Protein AF-A0A962QIY9-F1 (afdb_monomer_lite)

Structure (mmCIF, N/CA/C/O backbone):
data_AF-A0A962QIY9-F1
#
_entry.id   AF-A0A962QIY9-F1
#
loop_
_atom_site.group_PDB
_atom_site.id
_atom_site.type_symbol
_atom_site.label_atom_id
_atom_site.label_alt_id
_atom_site.label_comp_id
_atom_site.label_asym_id
_atom_site.label_entity_id
_atom_site.label_seq_id
_atom_site.pdbx_PDB_ins_code
_atom_site.Cartn_x
_atom_site.Cartn_y
_atom_site.Cartn_z
_atom_site.occupancy
_atom_site.B_iso_or_equiv
_atom_site.auth_seq_id
_atom_site.auth_comp_id
_atom_site.auth_asym_id
_atom_site.auth_atom_id
_atom_site.pdbx_PDB_model_num
ATOM 1 N N . MET A 1 1 ? 20.733 13.913 -6.202 1.00 41.06 1 MET A N 1
ATOM 2 C CA . MET A 1 1 ? 19.769 13.528 -5.147 1.00 41.06 1 MET A CA 1
ATOM 3 C C . MET A 1 1 ? 18.477 14.303 -5.373 1.00 41.06 1 MET A C 1
ATOM 5 O O . MET A 1 1 ? 18.206 15.268 -4.667 1.00 41.06 1 MET A O 1
ATOM 9 N N . GLU A 1 2 ? 17.683 13.923 -6.375 1.00 46.69 2 GLU A N 1
ATOM 10 C CA . GLU A 1 2 ? 16.289 14.370 -6.415 1.00 46.69 2 GLU A CA 1
ATOM 11 C C . GLU A 1 2 ? 15.585 13.672 -5.257 1.00 46.69 2 GLU A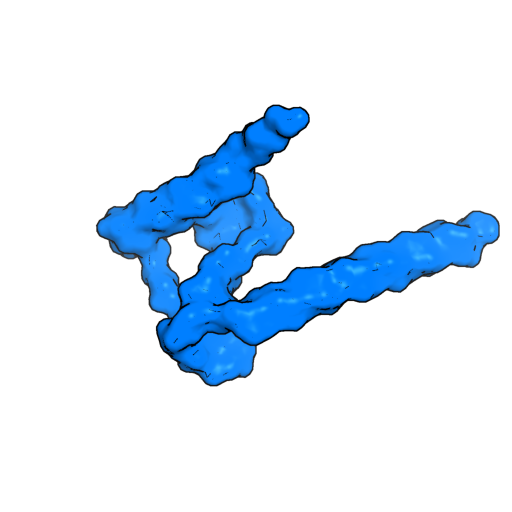 C 1
ATOM 13 O O . GLU A 1 2 ? 15.361 12.462 -5.266 1.00 46.69 2 GLU A O 1
ATOM 18 N N . ARG A 1 3 ? 15.358 14.420 -4.175 1.00 51.59 3 ARG A N 1
ATOM 19 C CA . ARG A 1 3 ? 14.575 13.951 -3.035 1.00 51.59 3 ARG A CA 1
ATOM 20 C C . ARG A 1 3 ? 13.186 13.673 -3.586 1.00 51.59 3 ARG A C 1
ATOM 22 O O . ARG A 1 3 ? 12.463 14.625 -3.854 1.00 51.59 3 ARG A O 1
ATOM 29 N N . ASN A 1 4 ? 12.873 12.400 -3.818 1.00 67.12 4 ASN A N 1
ATOM 30 C CA . ASN A 1 4 ? 11.638 11.966 -4.457 1.00 67.12 4 ASN A CA 1
ATOM 31 C C . ASN A 1 4 ? 10.440 12.377 -3.582 1.00 67.12 4 ASN A C 1
ATOM 33 O O . ASN A 1 4 ? 10.028 11.668 -2.660 1.00 67.12 4 ASN A O 1
ATOM 37 N N . SER A 1 5 ? 9.958 13.597 -3.818 1.00 76.38 5 SER A N 1
ATOM 38 C CA . SER A 1 5 ? 8.924 14.282 -3.047 1.00 76.38 5 SER A CA 1
ATOM 39 C C . SER A 1 5 ? 7.611 13.515 -3.098 1.00 76.38 5 SER A C 1
ATOM 41 O O . SER A 1 5 ? 6.898 13.480 -2.099 1.00 76.38 5 SER A O 1
ATOM 43 N N . LEU A 1 6 ? 7.351 12.836 -4.218 1.00 79.19 6 LEU A N 1
ATOM 44 C CA . LEU A 1 6 ? 6.164 12.023 -4.458 1.00 79.19 6 LEU A CA 1
ATOM 45 C C . LEU A 1 6 ? 6.093 10.820 -3.515 1.00 79.19 6 LEU A C 1
ATOM 47 O O . LEU A 1 6 ? 5.072 10.617 -2.870 1.00 79.19 6 LEU A O 1
ATOM 51 N N . VAL A 1 7 ? 7.192 10.081 -3.337 1.00 79.75 7 VAL A N 1
ATOM 52 C CA . VAL A 1 7 ? 7.228 8.925 -2.418 1.00 79.75 7 VAL A CA 1
ATOM 53 C C . VAL A 1 7 ? 7.002 9.368 -0.974 1.00 79.75 7 VAL A C 1
ATOM 55 O O . VAL A 1 7 ? 6.233 8.755 -0.233 1.00 79.75 7 VAL A O 1
ATOM 58 N N . ARG A 1 8 ? 7.637 10.476 -0.567 1.00 83.44 8 ARG A N 1
ATOM 59 C CA . ARG A 1 8 ? 7.436 11.029 0.778 1.00 83.44 8 ARG A CA 1
ATOM 60 C C . ARG A 1 8 ? 5.998 11.510 0.970 1.00 83.44 8 ARG A C 1
ATOM 62 O O . ARG A 1 8 ? 5.417 11.236 2.016 1.00 83.44 8 ARG A O 1
ATOM 69 N N . ALA A 1 9 ? 5.433 12.210 -0.012 1.00 85.75 9 ALA A N 1
ATOM 70 C CA . ALA A 1 9 ? 4.052 12.674 0.030 1.00 85.75 9 ALA A CA 1
ATOM 71 C C . ALA A 1 9 ? 3.066 11.502 0.109 1.00 85.75 9 ALA A C 1
ATOM 73 O O . ALA A 1 9 ? 2.143 11.558 0.916 1.00 85.75 9 ALA A O 1
ATOM 74 N N . ALA A 1 10 ? 3.308 10.421 -0.640 1.00 85.50 10 ALA A N 1
ATOM 75 C CA . ALA A 1 10 ? 2.470 9.231 -0.609 1.00 85.50 10 ALA A CA 1
ATOM 76 C C . ALA A 1 10 ? 2.455 8.571 0.770 1.00 85.50 10 ALA A C 1
ATOM 78 O O . ALA A 1 10 ? 1.394 8.393 1.364 1.00 85.50 10 ALA A O 1
ATOM 79 N N . HIS A 1 11 ? 3.630 8.348 1.360 1.00 85.62 11 HIS A N 1
ATOM 80 C CA . HIS A 1 11 ? 3.714 7.793 2.710 1.00 85.62 11 HIS A CA 1
ATOM 81 C C . HIS A 1 11 ? 3.060 8.699 3.765 1.00 85.62 11 HIS A C 1
ATOM 83 O O . HIS A 1 11 ? 2.417 8.210 4.694 1.00 85.62 11 HIS A O 1
ATOM 89 N N . LEU A 1 12 ? 3.204 10.023 3.641 1.00 88.56 12 LEU A N 1
ATOM 90 C CA . LEU A 1 12 ? 2.560 10.972 4.553 1.00 88.56 12 LEU A CA 1
ATOM 91 C C . LEU A 1 12 ? 1.034 10.956 4.414 1.00 88.56 12 LEU A C 1
ATOM 93 O O . LEU A 1 12 ? 0.339 10.986 5.427 1.00 88.56 12 LEU A O 1
ATOM 97 N N . ALA A 1 13 ? 0.518 10.875 3.189 1.00 89.19 13 ALA A N 1
ATOM 98 C CA . ALA A 1 13 ? -0.912 10.801 2.921 1.00 89.19 13 ALA A CA 1
ATOM 99 C C . ALA A 1 13 ? -1.529 9.500 3.454 1.00 89.19 13 ALA A C 1
ATOM 101 O O . ALA A 1 13 ? -2.557 9.573 4.123 1.00 89.19 13 ALA A O 1
ATOM 102 N N . VAL A 1 14 ? -0.873 8.347 3.265 1.00 89.19 14 VAL A N 1
ATOM 103 C CA . VAL A 1 14 ? -1.285 7.069 3.877 1.00 89.19 14 VAL A CA 1
ATOM 104 C C . VAL A 1 14 ? -1.342 7.196 5.396 1.00 89.19 14 VAL A C 1
ATOM 106 O O . VAL A 1 14 ? -2.362 6.891 6.008 1.00 89.19 14 VAL A O 1
ATOM 109 N N . ASN A 1 15 ? -0.273 7.699 6.018 1.00 88.81 15 ASN A N 1
ATOM 110 C CA . ASN A 1 15 ? -0.214 7.838 7.473 1.00 88.81 15 ASN A CA 1
ATOM 111 C C . ASN A 1 15 ? -1.281 8.802 8.010 1.00 88.81 15 ASN A C 1
ATOM 113 O O . ASN A 1 15 ? -1.899 8.514 9.035 1.00 88.81 15 ASN A O 1
ATOM 117 N N . SER A 1 16 ? -1.526 9.923 7.320 1.00 92.50 16 SER A N 1
ATOM 118 C CA . SER A 1 16 ? -2.602 10.847 7.690 1.00 92.50 16 SER A CA 1
ATOM 119 C C . SER A 1 16 ? -3.965 10.189 7.527 1.00 92.50 16 SER A C 1
ATOM 121 O O . SER A 1 16 ? -4.777 10.276 8.434 1.00 92.50 16 SER A O 1
ATOM 123 N N . ALA A 1 17 ? -4.217 9.484 6.422 1.00 91.69 17 ALA A N 1
ATOM 124 C CA . ALA A 1 17 ? -5.496 8.825 6.185 1.00 91.69 17 ALA A CA 1
ATOM 125 C C . ALA A 1 17 ? -5.782 7.717 7.208 1.00 91.69 17 ALA A C 1
ATOM 127 O O . ALA A 1 17 ? -6.928 7.572 7.625 1.00 91.69 17 ALA A O 1
ATOM 128 N N . ILE A 1 18 ? -4.757 6.986 7.659 1.00 91.12 18 ILE A N 1
ATOM 129 C CA . ILE A 1 18 ? -4.887 6.008 8.749 1.00 91.12 18 ILE A CA 1
ATOM 130 C C . ILE A 1 18 ? -5.224 6.701 10.064 1.00 91.12 18 ILE A C 1
ATOM 132 O O . ILE A 1 18 ? -6.157 6.295 10.752 1.00 91.12 18 ILE A O 1
ATOM 136 N N . ARG A 1 19 ? -4.491 7.767 10.405 1.00 90.62 19 ARG A N 1
ATOM 137 C CA . ARG A 1 19 ? -4.741 8.546 11.625 1.00 90.62 19 ARG A CA 1
ATOM 138 C C . ARG A 1 19 ? -6.144 9.151 11.635 1.00 90.62 19 ARG A C 1
ATOM 140 O O . ARG A 1 19 ? -6.804 9.141 12.666 1.00 90.62 19 ARG A O 1
ATOM 147 N N . ASP A 1 20 ? -6.587 9.656 10.491 1.00 91.44 20 ASP A N 1
ATOM 148 C CA . ASP A 1 20 ? -7.882 10.310 10.326 1.00 91.44 20 ASP A CA 1
ATOM 149 C C . ASP A 1 20 ? -9.028 9.286 10.151 1.00 91.44 20 ASP A C 1
ATOM 151 O O . ASP A 1 20 ? -10.173 9.678 9.942 1.00 91.44 20 ASP A O 1
ATOM 155 N N . GLY A 1 21 ? -8.733 7.976 10.187 1.00 90.19 21 GLY A N 1
ATOM 156 C CA . GLY A 1 21 ? -9.709 6.889 10.036 1.00 90.19 21 GLY A CA 1
ATOM 157 C C . GLY A 1 21 ? -10.281 6.723 8.623 1.00 90.19 21 GLY A C 1
ATOM 158 O O . GLY A 1 21 ? -11.195 5.931 8.416 1.00 90.19 21 GLY A O 1
ATOM 159 N N . LYS A 1 22 ? -9.748 7.452 7.637 1.00 90.12 22 LYS A N 1
ATOM 160 C CA . LYS A 1 22 ? -10.154 7.387 6.223 1.00 90.12 22 LYS A CA 1
ATOM 161 C C . LYS A 1 22 ? -9.599 6.158 5.505 1.00 90.12 22 LYS A C 1
ATOM 163 O O . LYS A 1 22 ? -10.144 5.759 4.483 1.00 90.12 22 LYS A O 1
ATOM 168 N N . LEU A 1 23 ? -8.510 5.587 6.019 1.00 90.44 23 LEU A N 1
ATOM 169 C CA . LEU A 1 23 ? -7.866 4.397 5.476 1.00 90.44 23 LEU A CA 1
ATOM 170 C C . LEU A 1 23 ? -7.629 3.387 6.598 1.00 90.44 23 LEU A C 1
ATOM 172 O O . LEU A 1 23 ? -6.962 3.683 7.584 1.00 90.44 23 LEU A O 1
ATOM 176 N N . ILE A 1 24 ? -8.160 2.179 6.447 1.00 89.56 24 ILE A N 1
ATOM 177 C CA . ILE A 1 24 ? -8.021 1.121 7.451 1.00 89.56 24 ILE A CA 1
ATOM 178 C C . ILE A 1 24 ? -6.910 0.174 7.004 1.00 89.56 24 ILE A C 1
ATOM 180 O O . ILE A 1 24 ? -6.953 -0.338 5.884 1.00 89.56 24 ILE A O 1
ATOM 184 N N . LYS A 1 25 ? -5.935 -0.079 7.889 1.00 89.94 25 LYS A N 1
ATOM 185 C CA . LYS A 1 25 ? -4.919 -1.119 7.680 1.00 89.94 25 LYS A CA 1
ATOM 186 C C . LYS A 1 25 ? -5.599 -2.474 7.506 1.00 89.94 25 LYS A C 1
ATOM 188 O O . LYS A 1 25 ? -6.302 -2.913 8.412 1.00 89.94 25 LYS A O 1
ATOM 193 N N . GLN A 1 26 ? -5.374 -3.123 6.369 1.00 92.62 26 GLN A N 1
ATOM 194 C CA . GLN A 1 26 ? -5.853 -4.484 6.125 1.00 92.62 26 GLN A CA 1
ATOM 195 C C . GLN A 1 26 ? -4.734 -5.501 6.372 1.00 92.62 26 GLN A C 1
ATOM 197 O O . GLN A 1 26 ? -3.556 -5.134 6.324 1.00 92.62 26 GLN A O 1
ATOM 202 N N . PRO A 1 27 ? -5.078 -6.773 6.636 1.00 94.44 27 PRO A N 1
ATOM 203 C CA . PRO A 1 27 ? -4.113 -7.864 6.575 1.00 94.44 27 PRO A CA 1
ATOM 204 C C . PRO A 1 27 ? -3.517 -8.007 5.170 1.00 94.44 27 PRO A C 1
ATOM 206 O O . PRO A 1 27 ? -4.037 -7.476 4.187 1.00 94.44 27 PRO A O 1
ATOM 209 N N . CYS A 1 28 ? -2.428 -8.767 5.072 1.00 95.25 28 CYS A N 1
ATOM 210 C CA . CYS A 1 28 ? -1.818 -9.103 3.796 1.00 95.25 28 CYS A CA 1
ATOM 211 C C . CYS A 1 28 ? -2.836 -9.760 2.851 1.00 95.25 28 CYS A C 1
ATOM 213 O O . CYS A 1 28 ? -3.415 -10.785 3.199 1.00 95.25 28 CYS A O 1
ATOM 215 N N . GLU A 1 29 ? -2.992 -9.241 1.632 1.00 94.19 29 GLU A N 1
ATOM 216 C CA . GLU A 1 29 ? -3.961 -9.788 0.664 1.00 94.19 29 GLU A CA 1
ATOM 217 C C . GLU A 1 29 ? -3.637 -11.225 0.207 1.00 94.19 29 GLU A C 1
ATOM 219 O O . GLU A 1 29 ? -4.512 -11.929 -0.285 1.00 94.19 29 GLU A O 1
ATOM 224 N N . VAL A 1 30 ? -2.385 -11.671 0.378 1.00 93.62 30 VAL A N 1
ATOM 225 C CA . VAL A 1 30 ? -1.916 -12.986 -0.091 1.00 93.62 30 VAL A CA 1
ATOM 226 C C . VAL A 1 30 ? -2.039 -14.060 0.986 1.00 93.62 30 VAL A C 1
ATOM 228 O O . VAL A 1 30 ? -2.519 -15.156 0.716 1.00 93.62 30 VAL A O 1
ATOM 231 N N . CYS A 1 31 ? -1.585 -13.771 2.208 1.00 94.00 31 CYS A N 1
ATOM 232 C CA . CYS A 1 31 ? -1.537 -14.757 3.294 1.00 94.00 31 CYS A CA 1
ATOM 233 C C . CYS A 1 31 ? -2.374 -14.392 4.519 1.00 94.00 31 CYS A C 1
ATOM 235 O O . CYS A 1 31 ? -2.296 -15.093 5.523 1.00 94.00 31 CYS A O 1
ATOM 237 N N . ALA A 1 32 ? -3.124 -13.290 4.471 1.00 93.81 32 ALA A N 1
ATOM 238 C CA . ALA A 1 32 ? -3.913 -12.767 5.585 1.00 93.81 32 ALA A CA 1
ATOM 239 C C . ALA A 1 32 ? -3.113 -12.465 6.871 1.00 93.81 32 ALA A C 1
ATOM 241 O O . ALA A 1 32 ? -3.703 -12.235 7.925 1.00 93.81 32 ALA A O 1
ATOM 242 N N . ALA A 1 33 ? -1.777 -12.416 6.801 1.00 93.25 33 ALA A N 1
ATOM 243 C CA . ALA A 1 33 ? -0.946 -12.021 7.931 1.00 93.25 33 ALA A CA 1
ATOM 244 C C . ALA A 1 33 ? -1.275 -10.585 8.360 1.00 93.25 33 ALA A C 1
ATOM 246 O O . ALA A 1 33 ? -1.376 -9.691 7.521 1.00 93.25 33 ALA A O 1
ATOM 247 N N . ILE A 1 34 ? -1.427 -10.380 9.665 1.00 91.38 34 ILE A N 1
ATOM 248 C CA . ILE A 1 34 ? -1.656 -9.065 10.285 1.00 91.38 34 ILE A CA 1
ATOM 249 C C . ILE A 1 34 ? -0.360 -8.430 10.800 1.00 91.38 34 ILE A C 1
ATOM 251 O O . ILE A 1 34 ? -0.311 -7.224 11.041 1.00 91.38 34 ILE A O 1
ATOM 255 N N . GLU A 1 35 ? 0.691 -9.234 10.952 1.00 90.75 35 GLU A N 1
ATOM 256 C CA . GLU A 1 35 ? 2.006 -8.797 11.407 1.00 90.75 35 GLU A CA 1
ATOM 257 C C . GLU A 1 35 ? 2.838 -8.273 10.237 1.00 90.75 35 GLU A C 1
ATOM 259 O O . GLU A 1 35 ? 2.743 -8.765 9.108 1.00 90.75 35 GLU A O 1
ATOM 264 N N . ASP A 1 36 ? 3.643 -7.246 10.515 1.00 91.25 36 ASP A N 1
ATOM 265 C CA . ASP A 1 36 ? 4.585 -6.651 9.563 1.00 91.25 36 ASP A CA 1
ATOM 266 C C . ASP A 1 36 ? 3.964 -6.281 8.202 1.00 91.25 36 ASP A C 1
ATOM 268 O O . ASP A 1 36 ? 4.587 -6.415 7.145 1.00 91.25 36 ASP A O 1
ATOM 272 N N . VAL A 1 37 ? 2.716 -5.802 8.209 1.00 93.38 37 VAL A N 1
ATOM 273 C CA . VAL A 1 37 ? 2.016 -5.379 6.991 1.00 93.38 37 VAL A CA 1
ATOM 274 C C . VAL A 1 37 ? 2.371 -3.940 6.631 1.00 93.38 37 VAL A C 1
ATOM 276 O O . VAL A 1 37 ? 2.268 -3.013 7.441 1.00 93.38 37 VAL A O 1
ATOM 279 N N . GLN A 1 38 ? 2.773 -3.756 5.378 1.00 92.31 38 GLN A N 1
ATOM 280 C CA . GLN A 1 38 ? 3.180 -2.492 4.787 1.00 92.31 38 GLN A CA 1
ATOM 281 C C . GLN A 1 38 ? 2.236 -2.108 3.645 1.00 92.31 38 GLN A C 1
ATOM 283 O O . GLN A 1 38 ? 1.652 -2.967 2.982 1.00 92.31 38 GLN A O 1
ATOM 288 N N . ALA A 1 39 ? 2.105 -0.800 3.422 1.00 92.31 39 ALA A N 1
ATOM 289 C CA . ALA A 1 39 ? 1.378 -0.247 2.289 1.00 92.31 39 ALA A CA 1
ATOM 290 C C . ALA A 1 39 ? 2.276 -0.274 1.045 1.00 92.31 39 ALA A C 1
ATOM 292 O O . ALA A 1 39 ? 3.242 0.489 0.936 1.00 92.31 39 ALA A O 1
ATOM 293 N N . HIS A 1 40 ? 1.960 -1.168 0.117 1.00 92.31 40 HIS A N 1
ATOM 294 C CA . HIS A 1 40 ? 2.549 -1.202 -1.209 1.00 92.31 40 HIS A CA 1
ATOM 295 C C . HIS A 1 40 ? 1.852 -0.183 -2.110 1.00 92.31 40 HIS A C 1
ATOM 297 O O . HIS A 1 40 ? 0.626 -0.107 -2.121 1.00 92.31 40 HIS A O 1
ATOM 303 N N . HIS A 1 41 ? 2.636 0.591 -2.856 1.00 89.56 41 HIS A N 1
ATOM 304 C CA . HIS A 1 41 ? 2.128 1.579 -3.803 1.00 89.56 41 HIS A CA 1
ATOM 305 C C . HIS A 1 41 ? 2.504 1.116 -5.213 1.00 89.56 41 HIS A C 1
ATOM 307 O O . HIS A 1 41 ? 3.677 1.211 -5.578 1.00 89.56 41 HIS A O 1
ATOM 313 N N . ASP A 1 42 ? 1.533 0.639 -5.994 1.00 86.12 42 ASP A N 1
ATOM 314 C CA . ASP A 1 42 ? 1.741 0.336 -7.419 1.00 86.12 42 ASP A CA 1
ATOM 315 C C . ASP A 1 42 ? 1.905 1.633 -8.236 1.00 86.12 42 ASP A C 1
ATOM 317 O O . ASP A 1 42 ? 2.705 1.713 -9.171 1.00 86.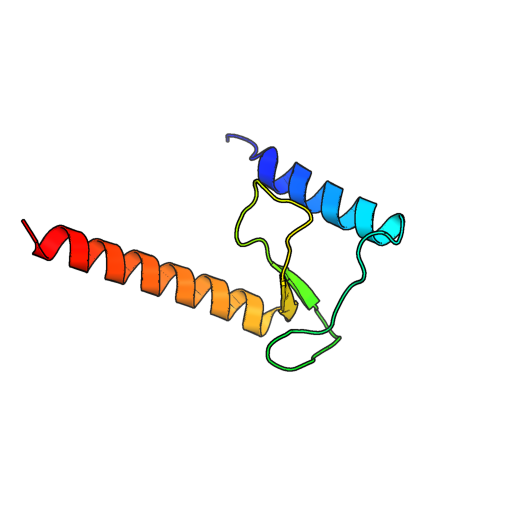12 42 ASP A O 1
ATOM 321 N N . ASP A 1 43 ? 1.177 2.683 -7.841 1.00 85.19 43 ASP A N 1
ATOM 322 C CA . ASP A 1 43 ? 1.215 4.008 -8.453 1.00 85.19 43 ASP A CA 1
ATOM 323 C C . ASP A 1 43 ? 1.377 5.101 -7.385 1.00 85.19 43 ASP A C 1
ATOM 325 O O . ASP A 1 43 ? 0.435 5.495 -6.698 1.0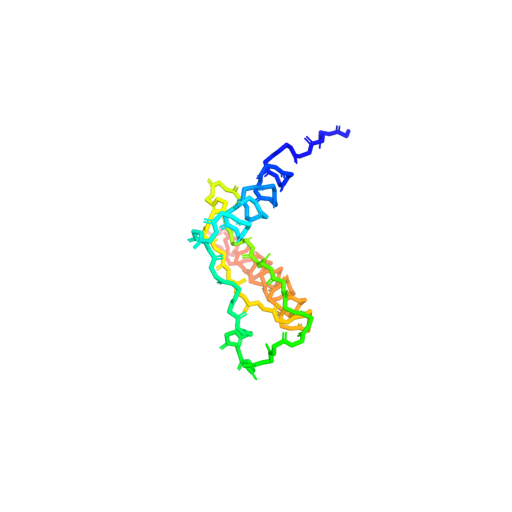0 85.19 43 ASP A O 1
ATOM 329 N N . TYR A 1 44 ? 2.590 5.647 -7.272 1.00 84.31 44 TYR A N 1
ATOM 330 C CA . TYR A 1 44 ? 2.901 6.731 -6.333 1.00 84.31 44 TYR A CA 1
ATOM 331 C C . TYR A 1 44 ? 2.143 8.042 -6.613 1.00 84.31 44 TYR A C 1
ATOM 333 O O . TYR A 1 44 ? 2.154 8.930 -5.758 1.00 84.31 44 TYR A O 1
ATOM 341 N N . SER A 1 45 ? 1.486 8.191 -7.771 1.00 83.69 45 SER A N 1
ATOM 342 C CA . SER A 1 45 ? 0.600 9.330 -8.049 1.00 83.69 45 SER A CA 1
ATOM 343 C C . SER A 1 45 ? -0.755 9.222 -7.335 1.00 83.69 45 SER A C 1
ATOM 345 O O . SER A 1 45 ? -1.433 10.236 -7.151 1.00 83.69 45 SER A O 1
ATOM 347 N N . LYS A 1 46 ? -1.126 8.021 -6.866 1.00 85.88 46 LYS A N 1
ATOM 348 C CA . LYS A 1 46 ? -2.364 7.730 -6.134 1.00 85.88 46 LYS A CA 1
ATOM 349 C C . LYS A 1 46 ? -2.050 7.273 -4.708 1.00 85.88 46 LYS A C 1
ATOM 351 O O . LYS A 1 46 ? -2.085 6.091 -4.394 1.00 85.88 46 LYS A O 1
ATOM 356 N N . PRO A 1 47 ? -1.781 8.206 -3.789 1.00 83.94 47 PRO A N 1
ATOM 357 C CA . PRO A 1 47 ? -1.203 7.869 -2.495 1.00 83.94 47 PRO A CA 1
ATOM 358 C C . PRO A 1 47 ? -2.147 7.139 -1.531 1.00 83.94 47 PRO A C 1
ATOM 360 O O . PRO A 1 47 ? -1.694 6.634 -0.517 1.00 83.94 47 PRO A O 1
ATOM 363 N N . LEU A 1 48 ? -3.453 7.110 -1.801 1.00 87.75 48 LEU A N 1
ATOM 364 C CA . LEU A 1 48 ? -4.428 6.372 -0.988 1.00 87.75 48 LEU A CA 1
ATOM 365 C C . LEU A 1 48 ? -4.778 5.003 -1.582 1.00 87.75 48 LEU A C 1
ATOM 367 O O . LEU A 1 48 ? -5.426 4.205 -0.910 1.00 87.75 48 LEU A O 1
ATOM 371 N N . ASP A 1 49 ? -4.363 4.746 -2.823 1.00 89.38 49 ASP A N 1
ATOM 372 C CA . ASP A 1 49 ? -4.578 3.484 -3.521 1.00 89.38 49 ASP A CA 1
ATOM 373 C C . ASP A 1 49 ? -3.378 2.579 -3.235 1.00 89.38 49 ASP A C 1
ATOM 375 O O . ASP A 1 49 ? -2.352 2.621 -3.915 1.00 89.38 49 ASP A O 1
ATOM 379 N N . VAL A 1 50 ? -3.467 1.858 -2.118 1.00 91.31 50 VAL A N 1
ATOM 380 C CA . VAL A 1 50 ? -2.379 1.026 -1.606 1.00 91.31 50 VAL A CA 1
ATOM 381 C C . VAL A 1 50 ? -2.851 -0.386 -1.343 1.00 91.31 50 VAL A C 1
ATOM 383 O O . VAL A 1 50 ? -3.967 -0.623 -0.875 1.00 91.31 50 VAL A O 1
ATOM 386 N N . ARG A 1 51 ? -1.951 -1.332 -1.582 1.00 92.50 51 ARG A N 1
ATOM 387 C CA . ARG A 1 51 ? -2.165 -2.742 -1.281 1.00 92.50 51 ARG A CA 1
ATOM 388 C C . ARG A 1 51 ? -1.495 -3.093 0.032 1.00 92.50 51 ARG A C 1
ATOM 390 O O . ARG A 1 51 ? -0.401 -2.619 0.337 1.00 92.50 51 ARG A O 1
ATOM 397 N N . TRP A 1 52 ? -2.148 -3.928 0.822 1.00 94.50 52 TRP A N 1
ATOM 398 C CA . TRP A 1 52 ? -1.622 -4.358 2.109 1.00 94.50 52 TRP A CA 1
ATOM 399 C C . TRP A 1 52 ? -0.874 -5.671 1.927 1.00 94.50 52 TRP A C 1
ATOM 401 O O . TRP A 1 52 ? -1.466 -6.699 1.600 1.00 94.50 52 TRP A O 1
ATOM 411 N N . LEU A 1 53 ? 0.443 -5.636 2.122 1.00 94.62 53 LEU A N 1
ATOM 412 C CA . LEU A 1 53 ? 1.319 -6.793 1.958 1.00 94.62 53 LEU A CA 1
ATOM 413 C C . LEU A 1 53 ? 2.238 -6.933 3.166 1.00 94.62 53 LEU A C 1
ATOM 415 O O . LEU A 1 53 ? 2.822 -5.953 3.623 1.00 94.62 53 LEU A O 1
ATOM 419 N N . CYS A 1 54 ? 2.404 -8.154 3.677 1.00 95.25 54 CYS A N 1
ATOM 420 C CA . CYS A 1 54 ? 3.453 -8.416 4.660 1.00 95.25 54 CYS A CA 1
ATOM 421 C C . CYS A 1 54 ? 4.833 -8.217 4.018 1.00 95.25 54 CYS A C 1
ATOM 423 O O . CYS A 1 54 ? 4.972 -8.341 2.799 1.00 95.25 54 CYS A O 1
ATOM 425 N N . VAL A 1 55 ? 5.868 -7.954 4.820 1.00 93.44 55 VAL A N 1
ATOM 426 C CA . VAL A 1 55 ? 7.244 -7.714 4.331 1.00 93.44 55 VAL A CA 1
ATOM 427 C C . VAL A 1 55 ? 7.706 -8.770 3.317 1.00 93.44 55 VAL A C 1
ATOM 429 O O . VAL A 1 55 ? 8.320 -8.428 2.304 1.00 93.44 55 VAL A O 1
ATOM 432 N N . TYR A 1 56 ? 7.369 -10.043 3.547 1.00 94.00 56 TYR A N 1
ATOM 433 C CA . TYR A 1 56 ? 7.701 -11.133 2.630 1.00 94.00 56 TYR A CA 1
ATOM 434 C C . TYR A 1 56 ? 7.047 -10.955 1.253 1.00 94.00 56 TYR A C 1
ATOM 436 O O . TYR A 1 56 ? 7.750 -10.894 0.242 1.00 94.00 56 TYR A O 1
ATOM 444 N N . HIS A 1 57 ? 5.716 -10.830 1.200 1.00 94.31 57 HIS A N 1
ATOM 445 C CA . HIS A 1 57 ? 4.996 -10.672 -0.066 1.00 94.31 57 HIS A CA 1
ATOM 446 C C . HIS A 1 57 ? 5.286 -9.332 -0.732 1.00 94.31 57 HIS A C 1
ATOM 448 O O . HIS A 1 57 ? 5.367 -9.269 -1.953 1.00 94.31 57 HIS A O 1
ATOM 454 N N . HIS A 1 58 ? 5.545 -8.288 0.052 1.00 93.12 58 HIS A N 1
AT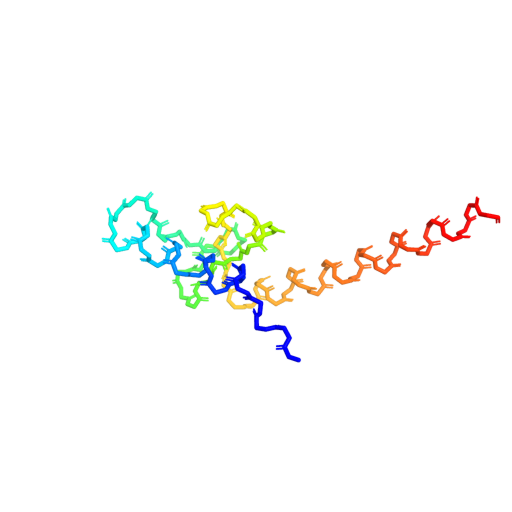OM 455 C CA . HIS A 1 58 ? 5.981 -6.999 -0.459 1.00 93.12 58 HIS A CA 1
ATOM 456 C C . HIS A 1 58 ? 7.305 -7.130 -1.231 1.00 93.12 58 HIS A C 1
ATOM 458 O O . HIS A 1 58 ? 7.412 -6.689 -2.376 1.00 93.12 58 HIS A O 1
ATOM 464 N N . ALA A 1 59 ? 8.303 -7.809 -0.658 1.00 92.31 59 ALA A N 1
ATOM 465 C CA . ALA A 1 59 ? 9.572 -8.071 -1.337 1.00 92.31 59 ALA A CA 1
ATOM 466 C C . ALA A 1 59 ? 9.412 -8.983 -2.568 1.00 92.31 59 ALA A C 1
ATOM 468 O O . ALA A 1 59 ? 10.076 -8.756 -3.586 1.00 92.31 59 ALA A O 1
ATOM 469 N N . GLN A 1 60 ? 8.536 -9.994 -2.495 1.00 93.44 60 GLN A N 1
ATOM 470 C CA . GLN A 1 60 ? 8.212 -10.847 -3.644 1.00 93.44 60 GLN A CA 1
ATOM 471 C C . GLN A 1 60 ? 7.566 -10.044 -4.776 1.00 93.44 60 GLN A C 1
ATOM 473 O O . GLN A 1 60 ? 7.981 -10.212 -5.920 1.00 93.44 60 GLN A O 1
ATOM 478 N N . HIS A 1 61 ? 6.638 -9.134 -4.469 1.00 92.31 61 HIS A N 1
ATOM 479 C CA . HIS A 1 61 ? 5.987 -8.281 -5.463 1.00 92.31 61 HIS A CA 1
ATOM 480 C C . HIS A 1 61 ? 7.023 -7.441 -6.215 1.00 92.31 61 HIS A C 1
ATOM 482 O O . HIS A 1 61 ? 7.164 -7.570 -7.428 1.00 92.31 61 HIS A O 1
ATOM 488 N N . HIS A 1 62 ? 7.886 -6.720 -5.491 1.00 90.38 62 HIS A N 1
ATOM 489 C CA . HIS A 1 62 ? 8.993 -5.963 -6.094 1.00 90.38 62 HIS A CA 1
ATOM 490 C C . HIS A 1 62 ? 9.921 -6.837 -6.951 1.00 90.38 62 HIS A C 1
ATOM 492 O O . HIS A 1 62 ? 10.463 -6.393 -7.965 1.00 90.38 62 HIS A O 1
ATOM 498 N N . LYS A 1 63 ? 10.157 -8.094 -6.552 1.00 90.50 63 LYS A N 1
ATOM 499 C CA . LYS A 1 63 ? 10.963 -9.043 -7.334 1.00 90.50 63 LYS A CA 1
ATOM 500 C C . LYS A 1 63 ? 10.253 -9.437 -8.631 1.00 90.50 63 LYS A C 1
ATOM 502 O O . LYS A 1 63 ? 10.900 -9.437 -9.679 1.00 90.50 63 LYS A O 1
ATOM 507 N N . GLN A 1 64 ? 8.961 -9.746 -8.562 1.00 89.00 64 GLN A N 1
ATOM 508 C CA . GLN A 1 64 ? 8.131 -10.087 -9.714 1.00 89.00 64 GLN A CA 1
ATOM 509 C C . GLN A 1 64 ? 8.026 -8.912 -10.684 1.00 89.00 64 GLN A C 1
ATOM 511 O O . GLN A 1 64 ? 8.286 -9.093 -11.868 1.00 89.00 64 GLN A O 1
ATOM 516 N N . GLU A 1 65 ? 7.771 -7.698 -10.199 1.00 86.44 65 GLU A N 1
ATOM 517 C CA . GLU A 1 65 ? 7.729 -6.496 -11.034 1.00 86.44 65 GLU A CA 1
ATOM 518 C C . GLU A 1 65 ? 9.033 -6.281 -11.804 1.00 86.44 65 GLU A C 1
ATOM 520 O O . GLU A 1 65 ? 9.016 -5.993 -13.001 1.00 86.44 65 GLU A O 1
ATOM 525 N N . ARG A 1 66 ? 10.185 -6.463 -11.144 1.00 85.94 66 ARG A N 1
ATOM 526 C CA . ARG A 1 66 ? 11.493 -6.387 -11.812 1.00 85.94 66 ARG A CA 1
ATOM 527 C C . ARG A 1 66 ? 11.653 -7.463 -12.885 1.00 85.94 66 ARG A C 1
ATOM 529 O O . ARG A 1 66 ? 12.179 -7.169 -13.956 1.00 85.94 66 ARG A O 1
ATOM 536 N N . MET A 1 67 ? 11.207 -8.691 -12.617 1.00 84.31 67 MET A N 1
ATOM 537 C CA . MET A 1 67 ? 11.246 -9.786 -13.594 1.00 84.31 67 MET A CA 1
ATOM 538 C C . MET A 1 67 ? 10.343 -9.506 -14.798 1.00 84.31 67 MET A C 1
ATOM 540 O O . MET A 1 67 ? 10.785 -9.656 -15.934 1.00 84.31 67 MET A O 1
ATOM 544 N N . VAL A 1 68 ? 9.112 -9.049 -14.562 1.00 81.50 68 VAL A N 1
ATOM 545 C CA . VAL A 1 68 ? 8.144 -8.715 -15.614 1.00 81.50 68 VAL A CA 1
ATOM 546 C C . VAL A 1 68 ? 8.653 -7.561 -16.470 1.00 81.50 68 VAL A C 1
ATOM 548 O O . VAL A 1 68 ? 8.653 -7.678 -17.692 1.00 81.50 68 VAL A O 1
ATOM 551 N N . LYS A 1 69 ? 9.156 -6.478 -15.860 1.00 77.88 69 LYS A N 1
ATOM 552 C CA . LYS A 1 69 ? 9.739 -5.343 -16.599 1.00 77.88 69 LYS A CA 1
ATOM 553 C C . LYS A 1 69 ? 10.891 -5.790 -17.498 1.00 77.88 69 LYS A C 1
ATOM 555 O O . LYS A 1 69 ? 10.939 -5.396 -18.659 1.00 77.88 69 LYS A O 1
ATOM 560 N N . ARG A 1 70 ? 11.765 -6.666 -16.991 1.00 77.06 70 ARG A N 1
ATOM 561 C CA . ARG A 1 70 ? 12.868 -7.247 -17.767 1.00 77.06 70 ARG A CA 1
ATOM 562 C C . ARG A 1 70 ? 12.365 -8.102 -18.933 1.00 77.06 70 ARG A C 1
ATOM 564 O O . ARG A 1 70 ? 12.844 -7.934 -20.047 1.00 77.06 70 ARG A O 1
ATOM 571 N N . ASN A 1 71 ? 11.389 -8.979 -18.707 1.00 75.50 71 ASN A N 1
ATOM 572 C CA . ASN A 1 71 ? 10.823 -9.807 -19.777 1.00 75.50 71 ASN A CA 1
ATOM 573 C C . ASN A 1 71 ? 10.080 -8.975 -20.830 1.00 75.50 71 ASN A C 1
ATOM 575 O O . ASN A 1 71 ? 10.190 -9.252 -22.021 1.00 75.50 71 ASN A O 1
ATOM 579 N N . MET A 1 72 ? 9.349 -7.940 -20.414 1.00 70.44 72 MET A N 1
AT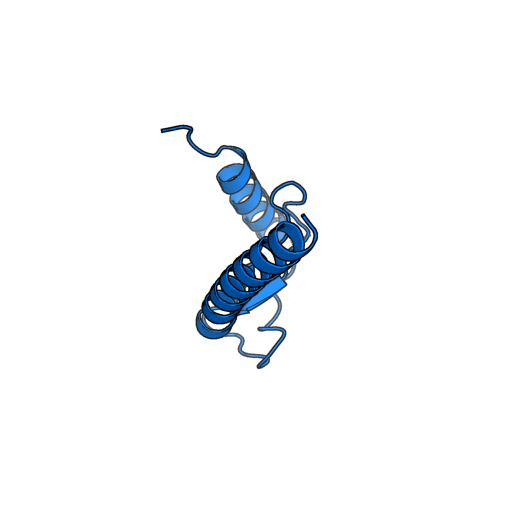OM 580 C CA . MET A 1 72 ? 8.622 -7.064 -21.333 1.00 70.44 72 MET A CA 1
ATOM 581 C C . MET A 1 72 ? 9.567 -6.203 -22.177 1.00 70.44 72 MET A C 1
ATOM 583 O O . MET A 1 72 ? 9.264 -5.916 -23.332 1.00 70.44 72 MET A O 1
ATOM 587 N N . GLN A 1 73 ? 10.721 -5.823 -21.626 1.00 70.75 73 GLN A N 1
ATOM 588 C CA . GLN A 1 73 ? 11.774 -5.157 -22.384 1.00 70.75 73 GLN A CA 1
ATOM 589 C C . GLN A 1 73 ? 12.337 -6.073 -23.483 1.00 70.75 73 GLN A C 1
ATOM 591 O O . GLN A 1 73 ? 12.387 -5.666 -24.639 1.00 70.75 73 GLN A O 1
ATOM 596 N N . LEU A 1 74 ? 12.631 -7.335 -23.155 1.00 63.94 74 LEU A N 1
ATOM 597 C CA . LEU A 1 74 ? 13.124 -8.318 -24.127 1.00 63.94 74 LEU A CA 1
ATOM 598 C C . LEU A 1 74 ? 12.110 -8.610 -25.247 1.00 63.94 74 LEU A C 1
ATOM 600 O O . LEU A 1 74 ? 12.491 -8.746 -26.405 1.00 63.94 74 LEU A O 1
ATOM 604 N N . LEU A 1 75 ? 10.813 -8.664 -24.929 1.00 62.97 75 LEU A N 1
ATOM 605 C CA . LEU A 1 75 ? 9.757 -8.853 -25.933 1.00 62.97 75 LEU A CA 1
ATOM 606 C C . LEU A 1 75 ? 9.599 -7.649 -26.873 1.00 62.97 75 LEU A C 1
ATOM 608 O O . LEU A 1 75 ? 9.260 -7.834 -28.039 1.00 62.97 75 LEU A O 1
ATOM 612 N N . ARG A 1 76 ? 9.841 -6.423 -26.391 1.00 61.38 76 ARG A N 1
ATOM 613 C CA . ARG A 1 76 ? 9.817 -5.220 -27.242 1.00 61.38 76 ARG A CA 1
ATOM 614 C C . ARG A 1 76 ? 11.005 -5.162 -28.196 1.00 61.38 76 ARG A C 1
ATOM 616 O O . ARG A 1 76 ? 10.838 -4.719 -29.324 1.00 61.38 76 ARG A O 1
ATOM 623 N N . GLU A 1 77 ? 12.172 -5.609 -27.748 1.00 61.91 77 GLU A N 1
ATOM 624 C CA . GLU A 1 77 ? 13.406 -5.624 -28.544 1.00 61.91 77 GLU A CA 1
ATOM 625 C C . GLU A 1 77 ? 13.402 -6.753 -29.595 1.00 61.91 77 GLU A C 1
ATOM 627 O O . GLU A 1 77 ? 13.986 -6.598 -30.658 1.00 61.91 77 GLU A O 1
ATOM 632 N N . ALA A 1 78 ? 12.683 -7.855 -29.355 1.00 60.88 78 ALA A N 1
ATOM 633 C CA . ALA A 1 78 ? 12.568 -8.980 -30.293 1.00 60.88 78 ALA A CA 1
ATOM 634 C C . ALA A 1 78 ? 11.616 -8.741 -31.488 1.00 60.88 78 ALA A C 1
ATOM 636 O O . ALA A 1 78 ? 11.518 -9.594 -32.367 1.00 60.88 78 ALA A O 1
ATOM 637 N N . CYS A 1 79 ? 10.893 -7.615 -31.516 1.00 53.00 79 CYS A N 1
ATOM 638 C CA . CYS A 1 79 ? 10.009 -7.218 -32.621 1.00 53.00 79 CYS A CA 1
ATOM 639 C C . CYS A 1 79 ? 10.623 -6.103 -33.501 1.00 53.00 79 CYS A C 1
ATOM 641 O O . CYS A 1 79 ? 9.887 -5.389 -34.187 1.00 53.00 79 CYS A O 1
ATOM 643 N N . GLN A 1 80 ? 11.951 -5.933 -33.450 1.00 52.06 80 GLN A N 1
ATOM 644 C CA . GLN A 1 80 ? 12.744 -5.108 -34.371 1.00 52.06 80 GLN A CA 1
ATOM 645 C C . GLN A 1 80 ? 13.489 -5.972 -35.385 1.00 52.06 80 GLN A C 1
ATOM 647 O O . GLN A 1 80 ? 13.963 -7.062 -34.997 1.00 52.06 80 GLN A O 1
#

Radius of gyration: 15.51 Å; chains: 1; bounding box: 30×29×46 Å

Secondary structure (DSSP, 8-state):
----HHHHHHHHHHHHHHHTTSSPPPPPTTT---TTEEEE-S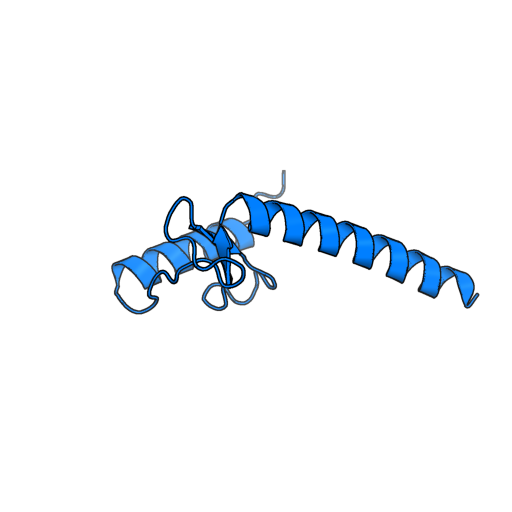-TT-TT--EEEEHHHHHHHHHHHHHHHHHHHHHHHTT-

pLDDT: mean 84.16, std 12.57, range [41.06, 95.25]

Sequence (80 aa):
MERNSLVRAAHLAVNSAIRDGKLIKQPCEVCAAIEDVQAHHDDYSKPLDVRWLCVYHHAQHHKQERMVKRNMQLLREACQ

Foldseek 3Di:
DPPPVLQVVLVVVCVVCCVVVVAPAFAAPPPRHPPQWDWDDPDSVPSRPTHTHHPVVSVVVVVVVVVVVVVVVVVVVVVD